Protein AF-A0A3S3RB39-F1 (afdb_monomer)

Mean predicted aligned error: 5.23 Å

Secondary structure (DSSP, 8-state):
----SEEEEEEEBS-SS-TT---SSB-S-SEEEEESSSEE-SSPPPPPBTTTBSEEEEEEESS-EEEEEESS--TTTSS-EEE-BT-EEEEE--TT-EEEEEE-

Radius of gyration: 13.45 Å; Cα contacts (8 Å, |Δi|>4): 278; chains: 1; bounding box: 38×24×33 Å

pLDDT: mean 88.33, std 12.63, range [50.97, 97.81]

Sequence (104 aa):
MALSGLHVACGFAGSIALRSTGFPILGKPSWSQTMPTAATTTQAAPKGDEARGDPIMSVISSVDAFVAVGPSPDATNGPRYFVAANERLEFYVSAGDKLAWVAA

Nearest PDB structures (foldseek):
  7n69-assembly1_L  TM=3.877E-01  e=1.585E+00  Eastern equine encephalitis virus (strain Florida 91-469)
  6imm-assembly1_P-60  TM=3.161E-01  e=1.419E+00  Sindbis virus
  5m21-assembly1_D  TM=4.036E-01  e=3.077E+00  Sphingomonas sp. TTNP3
  6egu-assembly1_B  TM=3.583E-01  e=2.912E+00  Rift Valley fever virus
  3t9q-assembly1_A  TM=3.413E-01  e=2.334E+00  Bacillus subtilis

Solvent-accessible surface area (backbone atoms only — not comparable to full-atom values): 5654 Å² total; per-residue (Å²): 129,94,63,63,35,37,38,39,37,33,26,25,50,16,56,90,47,64,89,89,61,83,43,103,44,78,29,76,59,80,46,70,51,77,36,68,58,72,48,65,52,92,62,54,40,57,69,63,38,94,62,37,44,54,27,29,40,41,34,38,25,57,44,45,24,25,37,6,68,30,78,80,40,36,34,86,85,49,77,61,45,81,41,52,51,74,38,78,50,72,42,82,53,53,60,52,21,24,44,14,35,30,78,105

Structure (mmCIF, N/CA/C/O backbone):
data_AF-A0A3S3RB39-F1
#
_entry.id   AF-A0A3S3RB39-F1
#
loop_
_atom_site.group_PDB
_atom_site.id
_atom_site.type_symbol
_atom_site.label_atom_id
_atom_site.label_alt_id
_atom_site.label_comp_id
_atom_site.label_asym_id
_atom_site.label_entity_id
_atom_site.label_seq_id
_atom_site.pdbx_PDB_ins_code
_atom_site.Cartn_x
_atom_site.Cartn_y
_atom_site.Cartn_z
_atom_site.occupancy
_atom_site.B_iso_or_equiv
_atom_site.auth_seq_id
_atom_site.auth_comp_id
_atom_site.auth_asym_id
_atom_site.auth_atom_id
_atom_site.pdbx_PDB_model_num
ATOM 1 N N . MET A 1 1 ? -2.529 -5.657 19.047 1.00 50.97 1 MET A N 1
ATOM 2 C CA . MET A 1 1 ? -1.557 -4.914 18.211 1.00 50.97 1 MET A CA 1
ATOM 3 C C . MET A 1 1 ? -1.943 -3.441 18.217 1.00 50.97 1 MET A C 1
ATOM 5 O O . MET A 1 1 ? -3.132 -3.170 18.218 1.00 50.97 1 MET A O 1
ATOM 9 N N . ALA A 1 2 ? -0.980 -2.515 18.290 1.00 77.00 2 ALA A N 1
ATOM 10 C CA . ALA A 1 2 ? -1.218 -1.075 18.499 1.00 77.00 2 ALA A CA 1
ATOM 11 C C . ALA A 1 2 ? -1.220 -0.243 17.195 1.00 77.00 2 ALA A C 1
ATOM 13 O O . ALA A 1 2 ? -0.845 0.927 17.207 1.00 77.00 2 ALA A O 1
ATOM 14 N N . LEU A 1 3 ? -1.602 -0.845 16.063 1.00 81.44 3 LEU A N 1
ATOM 15 C CA . LEU A 1 3 ? -1.944 -0.088 14.857 1.00 81.44 3 LEU A CA 1
ATOM 16 C C . LEU A 1 3 ? -3.405 0.355 14.984 1.00 81.44 3 LEU A C 1
ATOM 18 O O . LEU A 1 3 ? -4.260 -0.466 15.305 1.00 81.44 3 LE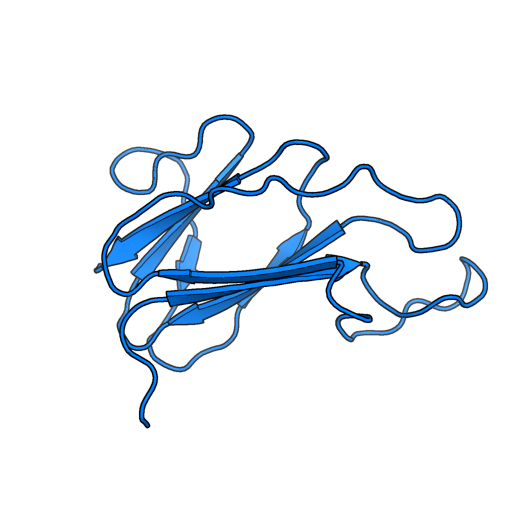U A O 1
ATOM 22 N N . SER A 1 4 ? -3.674 1.634 14.733 1.00 91.06 4 SER A N 1
ATOM 23 C CA . SER A 1 4 ? -5.027 2.176 14.615 1.00 91.06 4 SER A CA 1
ATOM 24 C C . SER A 1 4 ? -5.203 2.739 13.208 1.00 91.06 4 SER A C 1
ATOM 26 O O . SER A 1 4 ? -4.428 3.606 12.797 1.00 91.06 4 SER A O 1
ATOM 28 N N . GLY A 1 5 ? -6.182 2.212 12.474 1.00 93.38 5 GLY A N 1
ATOM 29 C CA . GLY A 1 5 ? -6.464 2.560 11.084 1.00 93.38 5 GLY A CA 1
ATOM 30 C C . GLY A 1 5 ? -5.591 1.792 10.089 1.00 93.38 5 GLY A C 1
ATOM 31 O O . GLY A 1 5 ? -5.326 0.605 10.276 1.00 93.38 5 GLY A O 1
ATOM 32 N N 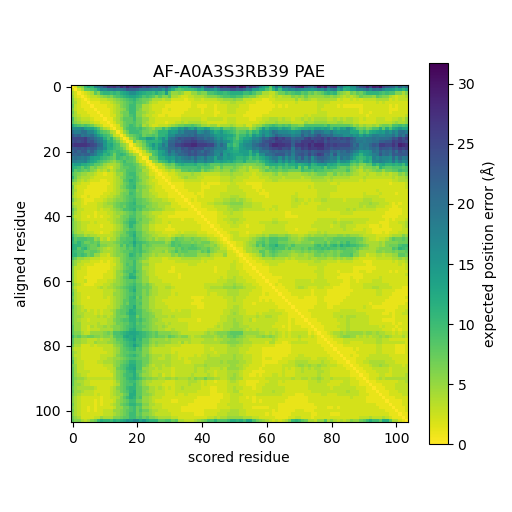. LEU 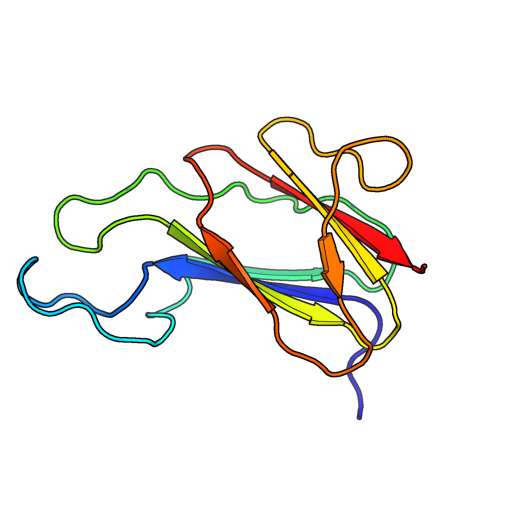A 1 6 ? -5.142 2.469 9.030 1.00 96.38 6 LEU A N 1
ATOM 33 C CA . LEU A 1 6 ? -4.344 1.882 7.953 1.00 96.38 6 LEU A CA 1
ATOM 34 C C . LEU A 1 6 ? -2.950 2.509 7.885 1.00 96.38 6 LEU A C 1
ATOM 36 O O . LEU A 1 6 ? -2.798 3.731 7.894 1.00 96.38 6 LEU A O 1
ATOM 40 N N . HIS A 1 7 ? -1.919 1.673 7.775 1.00 96.56 7 HIS A N 1
ATOM 41 C CA . HIS A 1 7 ? -0.565 2.106 7.453 1.00 96.56 7 HIS A CA 1
ATOM 42 C C . HIS A 1 7 ? -0.208 1.698 6.028 1.00 96.56 7 HIS A C 1
ATOM 44 O O . HIS A 1 7 ? -0.413 0.552 5.632 1.00 96.56 7 HIS A O 1
ATOM 50 N N . VAL A 1 8 ? 0.370 2.634 5.283 1.00 96.56 8 VAL A N 1
ATOM 51 C CA . VAL A 1 8 ? 0.884 2.421 3.932 1.00 96.56 8 VAL A CA 1
ATOM 52 C C . VAL A 1 8 ? 2.350 2.833 3.866 1.00 96.56 8 VAL A C 1
ATOM 54 O O . VAL A 1 8 ? 2.736 3.902 4.343 1.00 96.56 8 VAL A O 1
ATOM 57 N N . ALA A 1 9 ? 3.162 1.997 3.231 1.00 96.06 9 ALA A N 1
ATOM 58 C CA . ALA A 1 9 ? 4.520 2.317 2.823 1.00 96.06 9 ALA A CA 1
ATOM 59 C C . ALA A 1 9 ? 4.609 2.250 1.297 1.00 96.06 9 ALA A C 1
ATOM 61 O O . ALA A 1 9 ? 4.170 1.274 0.692 1.00 96.06 9 ALA A O 1
ATOM 62 N N . CYS A 1 10 ? 5.183 3.278 0.676 1.00 94.62 10 CYS A N 1
ATOM 63 C CA . CYS A 1 10 ? 5.408 3.319 -0.763 1.00 94.62 10 CYS A CA 1
ATOM 64 C C . CYS A 1 10 ? 6.904 3.292 -1.055 1.00 94.62 10 CYS A C 1
ATOM 66 O O . CYS A 1 10 ? 7.691 4.034 -0.458 1.00 94.62 10 CYS A O 1
ATOM 68 N N . GLY A 1 11 ? 7.301 2.437 -1.984 1.00 91.56 11 GLY A N 1
ATOM 69 C CA . GLY A 1 11 ? 8.685 2.259 -2.392 1.00 91.56 11 GLY A CA 1
ATOM 70 C C . GLY A 1 11 ? 8.748 1.560 -3.736 1.00 91.56 11 GLY A C 1
ATOM 71 O O . GLY A 1 11 ? 7.795 1.612 -4.502 1.00 91.56 11 GLY A O 1
ATOM 72 N N . PHE A 1 12 ? 9.869 0.912 -4.009 1.00 87.62 12 PHE A N 1
ATOM 73 C CA . PHE A 1 12 ? 10.082 0.150 -5.234 1.00 87.62 12 PHE A CA 1
ATOM 74 C C . PHE A 1 12 ? 10.181 -1.337 -4.900 1.00 87.62 12 PHE A C 1
ATOM 76 O O . PHE A 1 12 ? 10.592 -1.693 -3.788 1.00 87.62 12 PHE A O 1
ATOM 83 N N . ALA A 1 13 ? 9.795 -2.195 -5.841 1.00 80.12 13 ALA A N 1
ATOM 84 C CA . ALA A 1 13 ? 10.002 -3.630 -5.704 1.00 80.12 13 ALA A CA 1
ATOM 85 C C . ALA A 1 13 ? 11.509 -3.944 -5.766 1.00 80.12 13 ALA A C 1
ATOM 87 O O . ALA A 1 13 ? 12.175 -3.680 -6.764 1.00 80.12 13 ALA A O 1
ATOM 88 N N . GLY A 1 14 ? 12.058 -4.505 -4.690 1.00 70.94 14 GLY A N 1
ATOM 89 C CA . GLY A 1 14 ? 13.478 -4.817 -4.554 1.00 70.94 14 GLY A CA 1
ATOM 90 C C . GLY A 1 14 ? 14.376 -3.644 -4.148 1.00 70.94 14 GLY A C 1
ATOM 91 O O . GLY A 1 14 ? 13.938 -2.647 -3.586 1.00 70.94 14 GLY A O 1
ATOM 92 N N . SER A 1 15 ? 15.685 -3.795 -4.354 1.00 63.94 15 SER A N 1
ATOM 93 C CA . SER A 1 15 ? 16.720 -2.815 -3.976 1.00 63.94 15 SER A CA 1
ATOM 94 C C . SER A 1 15 ? 17.500 -2.358 -5.214 1.00 63.94 15 SER A C 1
ATOM 96 O O . SER A 1 15 ? 17.277 -2.894 -6.295 1.00 63.94 15 SER A O 1
ATOM 98 N N . ILE A 1 16 ? 18.428 -1.397 -5.073 1.00 61.59 16 ILE A N 1
ATOM 99 C CA . ILE A 1 16 ? 19.388 -1.037 -6.135 1.00 61.59 16 ILE A CA 1
ATOM 100 C C . ILE A 1 16 ? 20.237 -2.277 -6.443 1.00 61.59 16 ILE A C 1
ATOM 102 O O . ILE A 1 16 ? 21.251 -2.544 -5.802 1.00 61.59 16 ILE A O 1
ATOM 106 N N . ALA A 1 17 ? 19.784 -3.056 -7.407 1.00 55.34 17 ALA A N 1
ATOM 107 C CA . ALA A 1 17 ? 20.438 -4.220 -7.964 1.00 55.34 17 ALA A CA 1
ATOM 108 C C . ALA A 1 17 ? 20.055 -4.283 -9.447 1.00 55.34 17 ALA A C 1
ATOM 110 O O . ALA A 1 17 ? 19.061 -3.696 -9.868 1.00 55.34 17 ALA A O 1
ATOM 111 N N . LEU A 1 18 ? 20.882 -4.945 -10.255 1.00 55.25 18 LEU A N 1
ATOM 112 C CA . LEU A 1 18 ? 20.696 -5.060 -11.704 1.00 55.25 18 LEU A CA 1
ATOM 113 C C . LEU A 1 18 ? 19.250 -5.466 -12.053 1.00 55.25 18 LEU A C 1
ATOM 115 O O . LEU A 1 18 ? 18.694 -6.361 -11.416 1.00 55.25 18 LEU A O 1
ATOM 119 N N . ARG A 1 19 ? 18.672 -4.847 -13.099 1.00 52.69 19 ARG A N 1
ATOM 120 C CA . ARG A 1 19 ? 17.284 -5.057 -13.583 1.00 52.69 19 ARG A CA 1
ATOM 121 C C . ARG A 1 19 ? 16.868 -6.532 -13.733 1.00 52.69 19 ARG A C 1
ATOM 123 O O . ARG A 1 19 ? 15.681 -6.829 -13.774 1.00 52.69 19 ARG A O 1
ATOM 130 N N . SER A 1 20 ? 17.831 -7.444 -13.862 1.00 52.47 20 SER A N 1
ATOM 131 C CA . SER A 1 20 ? 17.649 -8.886 -14.048 1.00 52.47 20 SER A CA 1
ATOM 132 C C . SER A 1 20 ? 17.455 -9.688 -12.754 1.00 52.47 20 SER A C 1
ATOM 134 O O . SER A 1 20 ? 17.202 -10.888 -12.828 1.00 52.47 20 SER A O 1
ATOM 136 N N . THR A 1 21 ? 17.549 -9.063 -11.579 1.00 54.53 21 THR A N 1
ATOM 137 C CA . THR A 1 21 ? 17.289 -9.710 -10.285 1.00 54.53 21 THR A CA 1
ATOM 138 C C . THR A 1 21 ? 16.118 -9.028 -9.589 1.00 54.53 21 THR A C 1
ATOM 140 O O . THR A 1 21 ? 16.300 -8.067 -8.847 1.00 54.53 21 THR A O 1
ATOM 143 N N . GLY A 1 22 ? 14.900 -9.510 -9.851 1.00 52.88 22 GLY A N 1
ATOM 144 C CA . GLY A 1 22 ? 13.724 -9.129 -9.073 1.00 52.88 22 GLY A CA 1
ATOM 145 C C . GLY A 1 22 ? 13.840 -9.691 -7.658 1.00 52.88 22 GLY A C 1
ATOM 146 O O . GLY A 1 22 ? 14.044 -10.891 -7.484 1.00 52.88 22 GLY A O 1
ATOM 147 N N . PHE A 1 23 ? 13.725 -8.833 -6.648 1.00 60.59 23 PHE A N 1
ATOM 148 C CA . PHE A 1 23 ? 13.636 -9.270 -5.257 1.00 60.59 23 PHE A CA 1
ATOM 149 C C . PHE A 1 23 ? 12.168 -9.225 -4.821 1.00 60.59 23 PHE A C 1
ATOM 151 O O . PHE A 1 23 ? 11.504 -8.220 -5.071 1.00 60.59 23 PHE A O 1
ATOM 158 N N . PRO A 1 24 ? 11.651 -10.267 -4.147 1.00 64.44 24 PRO A N 1
ATOM 159 C CA . PRO A 1 24 ? 10.237 -10.378 -3.782 1.00 64.44 24 PRO A CA 1
ATOM 160 C C . PRO A 1 24 ? 9.875 -9.541 -2.542 1.00 64.44 24 PRO A C 1
ATOM 162 O O . PRO A 1 24 ? 8.980 -9.913 -1.791 1.00 64.44 24 PRO A O 1
ATOM 165 N N . ILE A 1 25 ? 10.616 -8.464 -2.265 1.00 72.88 25 ILE A N 1
ATOM 166 C CA . ILE A 1 25 ? 10.445 -7.647 -1.061 1.00 72.88 25 ILE A CA 1
ATOM 167 C C . ILE A 1 25 ? 10.402 -6.167 -1.413 1.00 72.88 25 ILE A C 1
ATOM 169 O O . ILE A 1 25 ? 11.060 -5.717 -2.352 1.00 72.88 25 ILE A O 1
ATOM 173 N N . LEU A 1 26 ? 9.680 -5.397 -0.607 1.00 78.25 26 LEU A N 1
ATOM 174 C CA . LEU A 1 26 ? 9.724 -3.943 -0.651 1.00 78.25 26 LEU A CA 1
ATOM 175 C C . LEU A 1 26 ? 11.140 -3.438 -0.336 1.00 78.25 26 LEU A C 1
ATOM 177 O O . LEU A 1 26 ? 11.743 -3.813 0.673 1.00 78.25 26 LEU A O 1
ATOM 181 N N . GLY A 1 27 ? 11.657 -2.561 -1.196 1.00 78.81 27 GLY A N 1
ATOM 182 C CA . GLY A 1 27 ? 12.890 -1.824 -0.951 1.00 78.81 27 GLY A CA 1
ATOM 183 C C . GLY A 1 27 ? 12.772 -0.797 0.171 1.00 78.81 27 GLY A C 1
ATOM 184 O O . GLY A 1 27 ? 11.802 -0.740 0.925 1.00 78.81 27 GLY A O 1
ATOM 185 N N . LYS A 1 28 ? 13.758 0.100 0.266 1.00 85.38 28 LYS A N 1
ATOM 186 C CA . LYS A 1 28 ? 13.653 1.241 1.185 1.00 85.38 28 LYS A CA 1
ATOM 187 C C . LYS A 1 28 ? 12.417 2.082 0.813 1.00 85.38 28 LYS A C 1
ATOM 189 O O . LYS A 1 28 ? 12.326 2.505 -0.343 1.00 85.38 28 LYS A O 1
ATOM 194 N N . PRO A 1 29 ? 11.500 2.371 1.758 1.00 89.69 29 PRO A N 1
ATOM 195 C CA . PRO A 1 29 ? 10.333 3.184 1.458 1.00 89.69 29 PRO A CA 1
ATOM 196 C C . PRO A 1 29 ? 10.774 4.594 1.063 1.00 89.69 29 PRO A C 1
ATOM 198 O O . PRO A 1 29 ? 11.593 5.220 1.741 1.00 89.69 29 PRO A O 1
ATOM 201 N N . SER A 1 30 ? 10.217 5.091 -0.040 1.00 91.88 30 SER A N 1
ATOM 202 C CA . SER A 1 30 ? 10.336 6.496 -0.425 1.00 91.88 30 SER A CA 1
ATOM 203 C C . SER A 1 30 ? 9.562 7.374 0.553 1.00 91.88 30 SER A C 1
ATOM 205 O O . SER A 1 30 ? 10.000 8.475 0.876 1.00 91.88 30 SER A O 1
ATOM 207 N N . TRP A 1 31 ? 8.419 6.878 1.026 1.00 95.31 31 TRP A N 1
ATOM 208 C CA . TRP A 1 31 ? 7.625 7.487 2.079 1.00 95.31 31 TRP A CA 1
ATOM 209 C C . TRP A 1 31 ? 6.730 6.441 2.750 1.00 95.31 31 TRP A C 1
ATOM 211 O O . TRP A 1 31 ? 6.517 5.344 2.235 1.00 95.31 31 TRP A O 1
ATOM 221 N N . SER A 1 32 ? 6.196 6.789 3.917 1.00 96.56 32 SER A N 1
ATOM 222 C CA . SER A 1 32 ? 5.131 6.031 4.572 1.00 96.56 32 SER A CA 1
ATOM 223 C C . SER A 1 32 ? 4.149 6.989 5.234 1.00 96.56 32 SER A C 1
ATOM 225 O O . SER A 1 32 ? 4.491 8.140 5.517 1.00 96.56 32 SER A O 1
ATOM 227 N N . GLN A 1 33 ? 2.920 6.532 5.440 1.00 97.06 33 GLN A N 1
ATOM 228 C CA . GLN A 1 33 ? 1.871 7.306 6.084 1.00 97.06 33 GLN A CA 1
ATOM 229 C C . GLN A 1 33 ? 0.963 6.374 6.886 1.00 97.06 33 GLN A C 1
ATOM 231 O O . GLN A 1 33 ? 0.537 5.329 6.399 1.00 97.06 33 GLN A O 1
ATOM 236 N N . THR A 1 34 ? 0.637 6.780 8.111 1.00 96.50 34 THR A N 1
ATOM 237 C CA . THR A 1 34 ? -0.420 6.153 8.912 1.00 96.50 34 THR A CA 1
ATOM 238 C C . THR A 1 34 ? -1.657 7.036 8.867 1.00 96.50 34 THR A C 1
ATOM 240 O O . THR A 1 34 ? -1.567 8.244 9.089 1.00 96.50 34 THR A O 1
ATOM 243 N N . MET A 1 35 ? -2.806 6.438 8.581 1.00 96.62 35 MET A N 1
ATOM 244 C CA . MET A 1 35 ? -4.103 7.096 8.524 1.00 96.62 35 MET A CA 1
ATOM 245 C C . MET A 1 35 ? -5.014 6.460 9.581 1.00 96.62 35 MET A C 1
ATOM 247 O O . MET A 1 35 ? -5.468 5.337 9.377 1.00 96.62 35 MET A O 1
ATOM 251 N N . PRO A 1 36 ? -5.274 7.139 10.713 1.00 94.44 36 PRO A N 1
ATOM 252 C CA . PRO A 1 36 ? -6.090 6.579 11.794 1.00 94.44 36 PRO A CA 1
ATOM 253 C C . PRO A 1 36 ? -7.580 6.495 11.439 1.00 94.44 36 PRO A C 1
ATOM 255 O O . PRO A 1 36 ? -8.311 5.699 12.017 1.00 94.44 36 PRO A O 1
ATOM 258 N N . THR A 1 37 ? -8.032 7.301 10.479 1.00 95.19 37 THR A N 1
ATOM 259 C CA . THR A 1 37 ? -9.403 7.321 9.959 1.00 95.19 37 THR A CA 1
ATOM 260 C C . THR A 1 37 ? -9.387 7.257 8.435 1.00 95.19 37 THR A C 1
ATOM 262 O O . THR A 1 37 ? -8.344 7.503 7.819 1.00 95.19 37 THR A O 1
ATOM 265 N N . ALA A 1 38 ? -10.543 6.949 7.839 1.00 95.56 38 ALA A N 1
ATOM 266 C CA . ALA A 1 38 ? -10.726 6.931 6.390 1.00 95.56 38 ALA A CA 1
ATOM 267 C C . ALA A 1 38 ? -10.213 8.239 5.772 1.00 95.56 38 ALA A C 1
ATOM 269 O O . ALA A 1 38 ? -10.603 9.333 6.187 1.00 95.56 38 ALA A O 1
ATOM 270 N N . ALA A 1 39 ? -9.276 8.113 4.838 1.00 96.06 39 ALA A N 1
ATOM 271 C CA . ALA A 1 39 ? -8.573 9.235 4.238 1.00 96.06 39 ALA A CA 1
ATOM 272 C C . ALA A 1 39 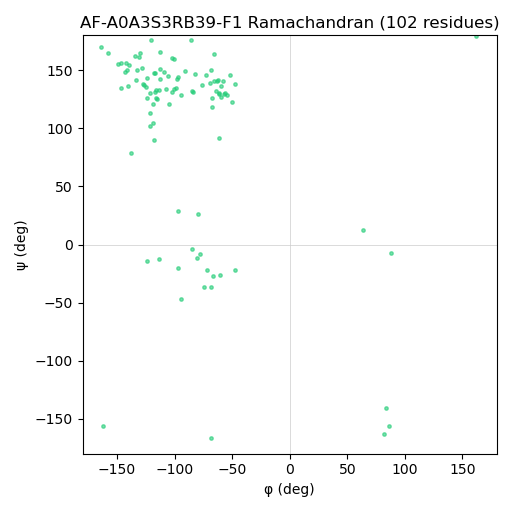? -7.864 8.802 2.951 1.00 96.06 39 ALA A C 1
ATOM 274 O O . ALA A 1 39 ? -7.731 7.610 2.659 1.00 96.06 39 ALA A O 1
ATOM 275 N N . THR A 1 40 ? -7.366 9.797 2.220 1.00 97.50 40 THR A N 1
ATOM 276 C CA . THR A 1 40 ? -6.465 9.617 1.080 1.00 97.50 40 THR A CA 1
ATOM 277 C C . THR A 1 40 ? -5.049 10.020 1.475 1.00 97.50 40 THR A C 1
ATOM 279 O O . THR A 1 40 ? -4.852 10.970 2.240 1.00 97.50 40 THR A O 1
ATOM 282 N N . THR A 1 41 ? -4.046 9.328 0.940 1.00 97.62 41 THR A N 1
ATOM 283 C CA . THR A 1 41 ? -2.642 9.677 1.157 1.00 97.62 41 THR A CA 1
ATOM 284 C C . THR A 1 41 ? -2.348 11.102 0.695 1.00 97.62 41 THR A C 1
ATOM 286 O O . THR A 1 41 ? -2.840 11.582 -0.333 1.00 97.62 41 THR A O 1
ATOM 289 N N . THR A 1 42 ? -1.518 11.808 1.461 1.00 97.31 42 THR A N 1
ATOM 290 C CA . THR A 1 42 ? -1.080 13.162 1.094 1.00 97.31 42 THR A CA 1
ATOM 291 C C . THR A 1 42 ? -0.049 13.099 -0.026 1.00 97.31 42 THR A C 1
ATOM 293 O O . THR A 1 42 ? -0.078 13.920 -0.946 1.00 97.31 42 THR A O 1
ATOM 296 N N . GLN A 1 43 ? 0.807 12.077 0.023 1.00 96.38 43 GLN A N 1
ATOM 297 C CA . GLN A 1 43 ? 1.825 11.788 -0.975 1.00 96.38 43 GLN A CA 1
ATOM 298 C C . GLN A 1 43 ? 1.295 10.853 -2.062 1.00 96.38 43 GLN A C 1
ATOM 300 O O . GLN A 1 43 ? 0.414 10.020 -1.832 1.00 96.38 43 GLN A O 1
ATOM 305 N N . ALA A 1 44 ? 1.846 11.035 -3.257 1.00 96.62 44 ALA A N 1
ATOM 306 C CA . ALA A 1 44 ? 1.609 10.184 -4.409 1.00 96.62 44 ALA A CA 1
ATOM 307 C C . ALA A 1 44 ? 2.791 9.230 -4.624 1.00 96.62 44 ALA A C 1
ATOM 309 O O . ALA A 1 44 ? 3.903 9.466 -4.136 1.00 96.62 44 ALA A O 1
ATOM 310 N N . ALA A 1 45 ? 2.555 8.157 -5.369 1.00 95.00 45 ALA A N 1
ATOM 311 C CA . ALA A 1 45 ? 3.595 7.250 -5.811 1.00 95.00 45 ALA A CA 1
ATOM 312 C C . ALA A 1 45 ? 4.640 7.995 -6.659 1.00 95.00 45 ALA A C 1
ATOM 314 O O . ALA A 1 45 ? 4.274 8.807 -7.523 1.00 95.00 45 ALA A O 1
ATOM 315 N N . PRO A 1 46 ? 5.940 7.739 -6.429 1.00 92.81 46 PRO A N 1
ATOM 316 C CA . PRO A 1 46 ? 6.996 8.330 -7.233 1.00 92.81 46 PRO A CA 1
ATOM 317 C C . PRO A 1 46 ? 6.928 7.819 -8.676 1.00 92.81 46 PRO A C 1
ATOM 319 O O . PRO A 1 46 ? 6.303 6.801 -8.973 1.00 92.81 46 PRO A O 1
ATOM 322 N N . LYS A 1 47 ? 7.609 8.515 -9.589 1.00 90.81 47 LYS A N 1
ATOM 323 C CA . LYS A 1 47 ? 7.835 7.982 -10.933 1.00 90.81 47 LYS A CA 1
ATOM 324 C C . LYS A 1 47 ? 8.666 6.698 -10.843 1.00 90.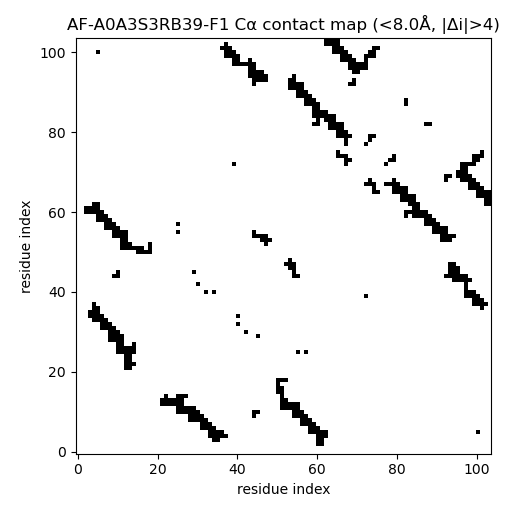81 47 LYS A C 1
ATOM 326 O O . LYS A 1 47 ? 9.588 6.634 -10.030 1.00 90.81 47 LYS A O 1
ATOM 331 N N . GLY A 1 48 ? 8.347 5.716 -11.690 1.00 82.50 48 GLY A N 1
ATOM 332 C CA . GLY A 1 48 ? 9.186 4.535 -11.890 1.00 82.50 48 GLY A CA 1
ATOM 333 C C . GLY A 1 48 ? 10.631 4.931 -12.197 1.00 82.50 48 GLY A C 1
ATOM 334 O O . GLY A 1 48 ? 10.888 5.967 -12.821 1.00 82.50 48 GLY A O 1
ATOM 335 N N . ASP A 1 49 ? 11.567 4.120 -11.724 1.00 80.12 49 ASP A N 1
ATOM 336 C CA . ASP A 1 49 ? 12.995 4.397 -11.807 1.00 80.12 49 ASP A CA 1
ATOM 337 C C . ASP A 1 49 ? 13.687 3.268 -12.566 1.00 80.12 49 ASP A C 1
ATOM 339 O O . ASP A 1 49 ? 13.502 2.088 -12.284 1.00 80.12 49 ASP A O 1
ATOM 343 N N . GLU A 1 50 ? 14.508 3.628 -13.545 1.00 75.50 50 GLU A N 1
ATOM 344 C CA . GLU A 1 50 ? 15.187 2.667 -14.409 1.00 75.50 50 GLU A CA 1
ATOM 345 C C . GLU A 1 50 ? 16.119 1.695 -13.669 1.00 75.50 50 GLU A C 1
ATOM 347 O O . GLU A 1 50 ? 16.380 0.601 -14.172 1.00 75.50 50 GLU A O 1
ATOM 352 N N . ALA A 1 51 ? 16.643 2.084 -12.509 1.00 74.12 51 ALA A N 1
ATOM 353 C CA . ALA A 1 51 ? 17.507 1.264 -11.672 1.00 74.12 51 ALA A CA 1
ATOM 354 C C . ALA A 1 51 ? 16.750 0.550 -10.540 1.00 74.12 51 ALA A C 1
ATOM 356 O O . ALA A 1 51 ? 17.281 -0.416 -9.997 1.00 74.12 51 ALA A O 1
ATOM 357 N N . ARG A 1 52 ? 15.550 1.012 -10.161 1.00 73.19 52 ARG A N 1
ATOM 358 C CA . ARG A 1 52 ? 14.784 0.471 -9.016 1.00 73.19 52 ARG A CA 1
ATOM 359 C C . ARG A 1 52 ? 13.484 -0.237 -9.403 1.00 73.19 52 ARG A C 1
ATOM 361 O O . ARG A 1 52 ? 12.925 -0.926 -8.563 1.00 73.19 52 ARG A O 1
ATOM 368 N N . GLY A 1 53 ? 13.022 -0.100 -10.644 1.00 79.69 53 GLY A N 1
ATOM 369 C CA . GLY A 1 53 ? 11.793 -0.710 -11.148 1.00 79.69 53 GLY A CA 1
ATOM 370 C C . GLY A 1 53 ? 10.536 0.124 -10.892 1.00 79.69 53 GLY A C 1
ATOM 371 O O . GLY A 1 53 ? 10.590 1.351 -10.744 1.00 79.69 53 GLY A O 1
ATOM 372 N N . ASP A 1 54 ? 9.396 -0.566 -10.865 1.00 85.00 54 ASP A N 1
ATOM 373 C CA . ASP A 1 54 ? 8.082 0.040 -10.665 1.00 85.00 54 ASP A CA 1
ATOM 374 C C . ASP A 1 54 ? 7.784 0.286 -9.179 1.00 85.00 54 ASP A C 1
ATOM 376 O O . ASP A 1 54 ? 8.230 -0.477 -8.306 1.00 85.00 54 ASP A O 1
ATOM 380 N N . PRO A 1 55 ? 7.037 1.357 -8.861 1.00 90.25 55 PRO A N 1
ATOM 381 C CA . PRO A 1 55 ? 6.648 1.629 -7.497 1.00 90.25 55 PRO A CA 1
ATOM 382 C C . PRO A 1 55 ? 5.567 0.649 -7.032 1.00 90.25 55 PRO A C 1
ATOM 384 O O . PRO A 1 55 ? 4.680 0.236 -7.782 1.00 90.25 55 PRO A O 1
ATOM 387 N N . ILE A 1 56 ? 5.629 0.315 -5.749 1.00 92.06 56 ILE A N 1
ATOM 388 C CA . ILE A 1 56 ? 4.649 -0.511 -5.055 1.00 92.06 56 ILE A CA 1
ATOM 389 C C . ILE A 1 56 ? 4.169 0.196 -3.789 1.00 92.06 56 ILE A C 1
ATOM 391 O O . ILE A 1 56 ? 4.893 0.992 -3.177 1.00 92.06 56 ILE A O 1
ATOM 395 N N . MET A 1 57 ? 2.940 -0.106 -3.383 1.00 94.56 57 MET A N 1
ATOM 396 C CA . MET A 1 57 ? 2.400 0.271 -2.080 1.00 94.56 57 MET A CA 1
ATOM 397 C C . MET A 1 57 ? 2.121 -0.985 -1.268 1.00 94.56 57 MET A C 1
ATOM 399 O O . MET A 1 57 ? 1.394 -1.866 -1.718 1.00 94.56 57 MET A O 1
ATOM 403 N N . SER A 1 58 ? 2.693 -1.040 -0.068 1.00 94.81 58 SER A N 1
ATOM 404 C CA . SER A 1 58 ? 2.474 -2.093 0.918 1.00 94.81 58 SER A CA 1
ATOM 405 C C . SER A 1 58 ? 1.581 -1.543 2.019 1.00 94.81 58 SER A C 1
ATOM 407 O O . SER A 1 58 ? 1.920 -0.540 2.655 1.00 94.81 58 SER A O 1
ATOM 409 N N . VAL A 1 59 ? 0.430 -2.172 2.228 1.00 95.56 59 VAL A N 1
ATOM 410 C CA . VAL A 1 59 ? -0.571 -1.742 3.205 1.00 95.56 59 VAL A CA 1
ATOM 411 C C . VAL A 1 59 ? -0.772 -2.780 4.286 1.00 95.56 59 VAL A C 1
ATOM 413 O O . VAL A 1 59 ? -0.667 -3.976 4.042 1.00 95.56 59 VAL A O 1
ATOM 416 N N . ILE A 1 60 ? -1.083 -2.308 5.485 1.00 95.75 60 ILE A N 1
ATOM 417 C CA . ILE A 1 60 ? -1.607 -3.120 6.579 1.00 95.75 60 ILE A CA 1
ATOM 418 C C . ILE A 1 60 ? -2.681 -2.311 7.299 1.00 95.75 60 ILE A C 1
ATOM 420 O O . ILE A 1 60 ? -2.502 -1.117 7.550 1.00 95.75 60 ILE A O 1
ATOM 424 N N . SER A 1 61 ? -3.796 -2.953 7.623 1.00 95.38 61 SER A N 1
ATOM 425 C CA . SER A 1 61 ? -4.928 -2.320 8.300 1.00 95.38 61 SER A CA 1
ATOM 426 C C . SER A 1 61 ? -5.180 -2.970 9.655 1.00 95.38 61 SER A C 1
ATOM 428 O O . SER A 1 61 ? -4.961 -4.166 9.818 1.00 95.38 61 SER A O 1
ATOM 430 N N . SER A 1 62 ? -5.645 -2.204 10.642 1.00 95.38 62 SER A N 1
ATOM 431 C CA . SER A 1 62 ? -6.098 -2.746 11.931 1.00 95.38 62 SER A CA 1
ATOM 432 C C . SER A 1 62 ? -7.524 -3.304 11.882 1.00 95.38 62 SER A C 1
ATOM 434 O O . SER A 1 62 ? -7.960 -3.943 12.836 1.00 95.38 62 SER A O 1
ATOM 436 N N . VAL A 1 63 ? -8.255 -3.026 10.801 1.00 94.81 63 VAL A N 1
ATOM 437 C CA . VAL A 1 63 ? -9.643 -3.439 10.547 1.00 94.81 63 VAL A CA 1
ATOM 438 C C . VAL A 1 63 ? -9.772 -3.974 9.126 1.00 94.81 63 VAL A C 1
ATOM 440 O O . VAL A 1 63 ? -8.925 -3.673 8.284 1.00 94.81 63 VAL A O 1
ATOM 443 N N . ASP A 1 64 ? -10.838 -4.712 8.841 1.00 96.69 64 ASP A N 1
ATOM 444 C CA . ASP A 1 64 ? -11.188 -5.018 7.458 1.00 96.69 64 ASP A CA 1
ATOM 445 C C . ASP A 1 64 ? -11.466 -3.704 6.723 1.00 96.69 64 ASP A C 1
ATOM 447 O O . ASP A 1 64 ? -12.161 -2.820 7.232 1.00 96.69 64 ASP A O 1
ATOM 451 N N . ALA A 1 65 ? -10.852 -3.533 5.559 1.00 96.81 65 ALA A N 1
ATOM 452 C CA . ALA A 1 65 ? -10.862 -2.268 4.847 1.00 96.81 65 ALA A CA 1
ATOM 453 C C . ALA A 1 65 ? -10.993 -2.469 3.343 1.00 96.81 65 ALA A C 1
ATOM 455 O O . ALA A 1 65 ? -10.493 -3.437 2.768 1.00 96.81 65 ALA A O 1
ATOM 456 N N . PHE A 1 66 ? -11.603 -1.483 2.695 1.00 97.50 66 PHE A N 1
ATOM 457 C CA . PHE A 1 66 ? -11.480 -1.306 1.262 1.00 97.50 66 PHE A CA 1
ATOM 458 C C . PHE A 1 66 ? -10.436 -0.244 0.948 1.00 97.50 66 PHE A C 1
ATOM 460 O O . PHE A 1 66 ? -10.417 0.833 1.545 1.00 97.50 66 PHE A O 1
ATOM 467 N N . VAL A 1 67 ? -9.582 -0.552 -0.022 1.00 97.12 67 VAL A N 1
ATOM 468 C CA . VAL A 1 67 ? -8.485 0.299 -0.472 1.00 97.12 67 VAL A CA 1
ATOM 469 C C . VAL A 1 67 ? -8.615 0.541 -1.966 1.00 97.12 67 VAL A C 1
ATOM 471 O O . VAL A 1 67 ? -8.676 -0.403 -2.748 1.00 97.12 67 VAL A O 1
ATOM 474 N N . ALA A 1 68 ? -8.617 1.803 -2.377 1.00 97.31 68 ALA A N 1
ATOM 475 C CA . ALA A 1 68 ? -8.578 2.195 -3.779 1.00 97.31 68 ALA A CA 1
ATOM 476 C C . ALA A 1 68 ? -7.251 2.882 -4.093 1.00 97.31 68 ALA A C 1
ATOM 478 O O . ALA A 1 68 ? -6.734 3.657 -3.285 1.00 97.31 68 ALA A O 1
ATOM 479 N N . VAL A 1 69 ? -6.721 2.619 -5.285 1.00 96.69 69 VAL A N 1
ATOM 480 C CA . VAL A 1 69 ? -5.478 3.213 -5.781 1.00 96.69 69 VAL A CA 1
ATOM 481 C C . VAL A 1 69 ? -5.729 3.842 -7.146 1.00 96.69 69 VAL A C 1
ATOM 483 O O . VAL A 1 69 ? -6.429 3.268 -7.977 1.00 96.69 69 VAL A O 1
ATOM 486 N N . GLY A 1 70 ? -5.176 5.030 -7.362 1.00 96.06 70 GLY A N 1
ATOM 487 C CA . GLY A 1 70 ? -5.252 5.752 -8.630 1.00 96.06 70 GLY A CA 1
ATOM 488 C C . GLY A 1 70 ? -4.933 7.237 -8.456 1.00 96.06 70 GLY A C 1
ATOM 489 O O . GLY A 1 70 ? -4.719 7.685 -7.329 1.00 96.06 70 GLY A O 1
ATOM 490 N N . PRO A 1 71 ? -4.946 8.048 -9.524 1.00 94.12 71 PRO A N 1
ATOM 491 C CA . PRO A 1 71 ? -4.679 9.487 -9.426 1.00 94.12 71 PRO A CA 1
ATOM 492 C C . PRO A 1 71 ? -5.769 10.237 -8.637 1.00 94.12 71 PRO A C 1
ATOM 494 O O . PRO A 1 71 ? -5.504 11.263 -8.010 1.00 94.12 71 PRO A O 1
ATOM 497 N N . SER A 1 72 ? -6.996 9.706 -8.638 1.00 95.12 72 SER A N 1
ATOM 498 C CA . SER A 1 72 ? -8.127 10.163 -7.826 1.00 95.12 72 SER A CA 1
ATOM 499 C C . SER A 1 72 ? -8.868 8.936 -7.270 1.00 95.12 72 SER A C 1
ATOM 501 O O . SER A 1 72 ? -9.845 8.483 -7.864 1.00 95.12 72 SER A O 1
ATOM 503 N N . PRO A 1 73 ? -8.347 8.309 -6.200 1.00 96.62 73 PRO A N 1
ATOM 504 C CA . PRO A 1 73 ? -8.873 7.042 -5.701 1.00 96.62 73 PRO A CA 1
ATOM 505 C C . PRO A 1 73 ? -10.182 7.249 -4.923 1.00 96.62 73 PRO A C 1
ATOM 507 O O . PRO A 1 73 ? -10.272 8.151 -4.090 1.00 96.62 73 PRO A O 1
ATOM 510 N N . ASP A 1 74 ? -11.168 6.374 -5.147 1.00 95.94 74 ASP A N 1
ATOM 511 C CA . ASP A 1 74 ? -12.440 6.338 -4.410 1.00 95.94 74 ASP A CA 1
ATOM 512 C C . ASP A 1 74 ? -12.633 4.968 -3.744 1.00 95.94 74 ASP A C 1
ATOM 514 O O . ASP A 1 74 ? -13.012 3.990 -4.390 1.00 95.94 74 ASP A O 1
ATOM 518 N N . ALA A 1 75 ? -12.386 4.909 -2.434 1.00 95.12 75 ALA A N 1
ATOM 519 C CA . ALA A 1 75 ? -12.546 3.691 -1.638 1.00 95.12 75 ALA A CA 1
ATOM 520 C C . ALA A 1 75 ? -14.013 3.366 -1.282 1.00 95.12 75 ALA A C 1
ATOM 522 O O . ALA A 1 75 ? -14.283 2.277 -0.782 1.00 95.12 75 ALA A O 1
ATOM 523 N N . THR A 1 76 ? -14.960 4.271 -1.558 1.00 95.31 76 THR A N 1
ATOM 524 C CA . THR A 1 76 ? -16.387 4.121 -1.229 1.00 95.31 76 THR A CA 1
ATOM 525 C C . THR A 1 76 ? -17.182 3.541 -2.396 1.00 95.31 76 THR A C 1
ATOM 527 O O . THR A 1 76 ? -17.951 2.597 -2.206 1.00 95.31 76 THR A O 1
ATOM 530 N N . ASN A 1 77 ? -16.990 4.067 -3.612 1.00 93.56 77 ASN A N 1
ATOM 531 C CA . ASN A 1 77 ? -17.793 3.685 -4.786 1.00 93.56 77 ASN A CA 1
ATOM 532 C C . ASN A 1 77 ? -16.964 3.171 -5.971 1.00 93.56 77 ASN A C 1
ATOM 534 O O . ASN A 1 77 ? -17.529 2.592 -6.898 1.00 93.56 77 ASN A O 1
ATOM 538 N N . GLY A 1 78 ? -15.644 3.371 -5.960 1.00 91.31 78 GLY A N 1
ATOM 539 C CA . GLY A 1 78 ? -14.761 2.985 -7.058 1.00 91.31 78 GLY A CA 1
ATOM 540 C C . GLY A 1 78 ? -14.276 1.528 -7.003 1.00 91.31 78 GLY A C 1
ATOM 541 O O . GLY A 1 78 ? -14.547 0.805 -6.035 1.00 91.31 78 GLY A O 1
ATOM 542 N N . PRO A 1 79 ? -13.520 1.093 -8.034 1.00 93.25 79 PRO A N 1
ATOM 543 C CA . PRO A 1 79 ? -12.765 -0.156 -8.006 1.00 93.25 79 PRO A CA 1
ATOM 544 C C . PRO A 1 79 ? -11.788 -0.168 -6.829 1.00 93.25 79 PRO A C 1
ATOM 546 O O . PRO A 1 79 ? -11.022 0.777 -6.630 1.00 93.25 79 PRO A O 1
ATOM 549 N N . ARG A 1 80 ? -11.821 -1.245 -6.046 1.00 94.75 80 ARG A N 1
ATOM 550 C CA . ARG A 1 80 ? -11.111 -1.331 -4.771 1.00 94.75 80 ARG A CA 1
ATOM 551 C C . ARG A 1 80 ? -10.677 -2.752 -4.458 1.00 94.75 80 ARG A C 1
ATOM 553 O O . ARG A 1 80 ? -11.291 -3.719 -4.902 1.00 94.75 80 ARG A O 1
ATOM 560 N N . TYR A 1 81 ? -9.642 -2.843 -3.646 1.00 95.38 81 TYR A N 1
ATOM 561 C CA . TYR A 1 81 ? -9.128 -4.068 -3.067 1.00 95.38 81 TYR A CA 1
ATOM 562 C C . TYR A 1 81 ? -9.677 -4.229 -1.657 1.00 95.38 81 TYR A C 1
ATOM 564 O O . TYR A 1 81 ? -9.806 -3.251 -0.919 1.00 95.38 81 TYR A O 1
ATOM 572 N N . PHE A 1 82 ? -9.986 -5.463 -1.284 1.00 96.25 82 PHE A N 1
ATOM 573 C CA . PHE A 1 82 ? -10.256 -5.810 0.103 1.00 96.25 82 PHE A CA 1
ATOM 574 C C . PHE A 1 82 ? -8.932 -6.103 0.814 1.00 96.25 82 PHE A C 1
ATOM 576 O O . PHE A 1 82 ? -8.100 -6.843 0.290 1.00 96.25 82 PHE A O 1
ATOM 583 N N . VAL A 1 83 ? -8.743 -5.517 1.992 1.00 95.94 83 VAL A N 1
ATOM 584 C CA . VAL A 1 83 ? -7.598 -5.748 2.874 1.00 95.94 83 VAL A CA 1
ATOM 585 C C . VAL A 1 83 ? -8.146 -6.248 4.200 1.00 95.94 83 VAL A C 1
ATOM 587 O O . VAL A 1 83 ? -8.822 -5.499 4.907 1.00 95.94 83 VAL A O 1
ATOM 590 N N . ALA A 1 84 ? -7.861 -7.504 4.533 1.00 96.56 84 ALA A N 1
ATOM 591 C CA . ALA A 1 84 ? -8.263 -8.073 5.810 1.00 96.56 84 ALA A CA 1
ATOM 592 C C . ALA A 1 84 ? -7.487 -7.433 6.971 1.00 96.56 84 ALA A C 1
ATOM 594 O O . ALA A 1 84 ? -6.329 -7.014 6.834 1.00 96.56 84 ALA A O 1
ATOM 595 N N . ALA A 1 85 ? -8.117 -7.381 8.141 1.00 94.88 85 ALA A N 1
ATOM 596 C CA . ALA A 1 85 ? -7.489 -6.883 9.350 1.00 94.88 85 ALA A CA 1
ATOM 597 C C . ALA A 1 85 ? -6.198 -7.657 9.665 1.00 94.88 85 ALA A C 1
ATOM 599 O O . ALA A 1 85 ? -6.180 -8.883 9.764 1.00 94.88 85 ALA A O 1
ATOM 600 N N . ASN A 1 86 ? -5.125 -6.915 9.928 1.00 92.62 86 ASN A N 1
ATOM 601 C CA . ASN A 1 86 ? -3.784 -7.402 10.257 1.00 92.62 86 ASN A CA 1
ATOM 602 C C . ASN A 1 86 ? -3.088 -8.204 9.149 1.00 92.62 86 ASN A C 1
ATOM 604 O O . ASN A 1 86 ? -2.040 -8.802 9.404 1.00 92.62 86 ASN A O 1
ATOM 608 N N . GLU A 1 87 ? -3.618 -8.177 7.929 1.00 92.62 87 GLU A N 1
ATOM 609 C CA . GLU A 1 87 ? -2.960 -8.744 6.762 1.00 92.62 87 GLU A CA 1
ATOM 610 C C . GLU A 1 87 ? -2.213 -7.656 5.990 1.00 92.62 87 GLU A C 1
ATOM 612 O O . GLU A 1 87 ? -2.638 -6.498 5.918 1.00 92.62 87 GLU A O 1
ATOM 617 N N . ARG A 1 88 ? -1.058 -8.030 5.434 1.00 91.75 88 AR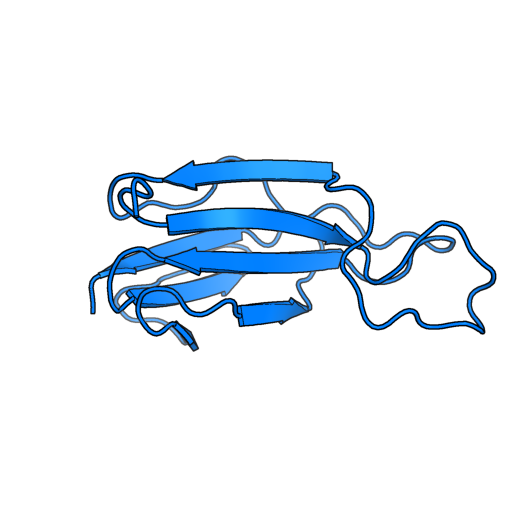G A N 1
ATOM 618 C CA . ARG A 1 88 ? -0.303 -7.164 4.537 1.00 91.75 88 ARG A CA 1
ATOM 619 C C . ARG A 1 88 ? -0.680 -7.477 3.101 1.00 91.75 88 ARG A C 1
ATOM 621 O O . ARG A 1 88 ? -0.572 -8.625 2.685 1.00 91.75 88 ARG A O 1
ATOM 628 N N . LEU A 1 89 ? -1.036 -6.443 2.349 1.00 93.12 89 LEU A N 1
ATOM 629 C CA . LEU A 1 89 ? -1.290 -6.546 0.919 1.00 93.12 89 LEU A CA 1
ATOM 630 C C . LEU A 1 89 ? -0.403 -5.563 0.160 1.00 93.12 89 LEU A C 1
ATOM 632 O O . LEU A 1 89 ? -0.119 -4.467 0.643 1.00 93.12 89 LEU A O 1
ATOM 636 N N . GLU A 1 90 ? 0.062 -5.972 -1.014 1.00 91.62 90 GLU A N 1
ATOM 637 C CA . GLU A 1 90 ? 0.974 -5.182 -1.835 1.00 91.62 90 GLU A CA 1
ATOM 638 C C . GLU A 1 90 ? 0.426 -5.053 -3.249 1.00 91.62 90 GLU A C 1
ATOM 640 O O . GLU A 1 90 ? -0.090 -6.014 -3.821 1.00 91.62 90 GLU A O 1
ATOM 645 N N . PHE A 1 91 ? 0.547 -3.855 -3.812 1.00 89.00 91 PHE A N 1
ATOM 646 C CA . PHE A 1 91 ? 0.061 -3.554 -5.153 1.00 89.00 91 PHE A CA 1
ATOM 647 C C . PHE A 1 91 ? 1.121 -2.789 -5.930 1.00 89.00 91 PHE A C 1
ATOM 649 O O . PHE A 1 91 ? 1.763 -1.887 -5.383 1.00 89.00 91 PHE A O 1
ATOM 656 N N . TYR A 1 92 ? 1.250 -3.104 -7.217 1.00 90.00 92 TYR A N 1
ATOM 657 C CA . TYR A 1 92 ? 1.917 -2.219 -8.165 1.00 90.00 92 TYR A CA 1
ATOM 658 C C . TYR A 1 92 ? 1.072 -0.971 -8.387 1.00 90.00 92 TYR A C 1
ATOM 660 O O . TYR A 1 92 ? -0.153 -1.052 -8.492 1.00 90.00 92 TYR A O 1
ATOM 668 N N . VAL A 1 93 ? 1.736 0.177 -8.451 1.00 92.88 93 VAL A N 1
ATOM 669 C CA . VAL A 1 93 ? 1.094 1.479 -8.639 1.00 92.88 93 VAL A CA 1
ATOM 670 C C . VAL A 1 93 ? 1.789 2.245 -9.759 1.00 92.88 93 VAL A C 1
ATOM 672 O O . VAL A 1 93 ? 2.914 1.930 -10.138 1.00 92.88 93 VAL A O 1
ATOM 675 N N . SER A 1 94 ? 1.121 3.249 -10.312 1.00 92.75 94 SER A N 1
ATOM 676 C CA . SER A 1 94 ? 1.692 4.144 -11.318 1.00 92.75 94 SER A CA 1
ATOM 677 C C . SER A 1 94 ? 2.125 5.469 -10.701 1.00 92.75 94 SER A C 1
ATOM 679 O O . SER A 1 94 ? 1.671 5.873 -9.633 1.00 92.75 94 SER A O 1
ATOM 681 N N . ALA A 1 95 ? 3.013 6.178 -11.396 1.00 93.94 95 ALA A N 1
ATOM 682 C CA . ALA A 1 95 ? 3.456 7.506 -10.989 1.00 93.94 95 ALA A CA 1
ATOM 683 C C . ALA A 1 95 ? 2.260 8.454 -10.788 1.00 93.94 95 ALA A C 1
ATOM 685 O O . ALA A 1 95 ? 1.436 8.607 -11.687 1.00 93.94 95 ALA A O 1
ATOM 686 N N . GLY A 1 96 ? 2.197 9.131 -9.640 1.00 95.38 96 GLY A N 1
ATOM 687 C CA . GLY A 1 96 ? 1.095 10.044 -9.321 1.00 95.38 96 GLY A CA 1
ATOM 688 C C . GLY A 1 96 ? -0.116 9.384 -8.653 1.00 95.38 96 GLY A C 1
ATOM 689 O O . GLY A 1 96 ? -0.979 10.112 -8.160 1.00 95.38 96 GLY A O 1
ATOM 690 N N . ASP A 1 97 ? -0.158 8.053 -8.554 1.00 96.69 97 ASP A N 1
ATOM 691 C CA . ASP A 1 97 ? -1.234 7.364 -7.847 1.00 96.69 97 ASP A CA 1
ATOM 692 C C . ASP A 1 97 ? -1.206 7.672 -6.352 1.00 96.69 97 ASP A C 1
ATOM 694 O O . ASP A 1 97 ? -0.159 7.723 -5.703 1.00 96.69 97 ASP A O 1
ATOM 698 N N . LYS A 1 98 ? -2.394 7.846 -5.790 1.00 97.19 98 LYS A N 1
ATOM 699 C CA . LYS A 1 98 ? -2.647 7.954 -4.360 1.00 97.19 98 LYS A CA 1
ATOM 700 C C . LYS A 1 98 ? -3.440 6.749 -3.895 1.00 97.19 98 LYS A C 1
ATOM 702 O O . LYS A 1 98 ? -4.032 6.029 -4.698 1.00 97.19 98 LYS A O 1
ATOM 707 N N . LEU A 1 99 ? -3.484 6.576 -2.583 1.00 97.62 99 LEU A N 1
ATOM 708 C CA . LEU A 1 99 ? -4.254 5.526 -1.942 1.00 97.62 99 LEU A CA 1
ATOM 709 C C . LEU A 1 99 ? -5.341 6.143 -1.071 1.00 97.62 99 LEU A C 1
ATOM 711 O O . LEU A 1 99 ? -5.038 6.974 -0.219 1.00 97.62 99 LEU A O 1
ATOM 715 N N . ALA A 1 100 ? -6.589 5.736 -1.277 1.00 97.81 100 ALA A N 1
ATOM 716 C CA . ALA A 1 100 ? -7.695 6.014 -0.367 1.00 97.81 100 ALA A CA 1
ATOM 717 C C . ALA A 1 100 ? -8.112 4.731 0.342 1.00 97.81 100 ALA A C 1
ATOM 719 O O . ALA A 1 100 ? -8.042 3.648 -0.242 1.00 97.81 100 ALA A O 1
ATOM 720 N N . TRP A 1 101 ? -8.581 4.853 1.580 1.00 97.38 101 TRP A N 1
ATOM 721 C CA . TRP A 1 101 ? -9.135 3.720 2.311 1.00 97.38 101 TRP A CA 1
ATOM 722 C C . TRP A 1 101 ? -10.378 4.093 3.112 1.00 97.38 101 TRP A C 1
ATOM 724 O O . TRP A 1 101 ? -10.554 5.243 3.522 1.00 97.38 101 TRP A O 1
ATOM 734 N N . VAL A 1 102 ? -11.211 3.087 3.360 1.00 97.44 102 VAL A N 1
ATOM 735 C CA . VAL A 1 102 ? -12.361 3.137 4.264 1.00 97.44 102 VAL A CA 1
ATOM 736 C C . VAL A 1 102 ? -12.481 1.791 4.980 1.00 97.44 102 VAL A C 1
ATOM 738 O O . VAL A 1 102 ? -12.104 0.761 4.420 1.00 97.44 102 VAL A O 1
ATOM 741 N N . ALA A 1 103 ? -12.968 1.788 6.221 1.00 95.62 103 ALA A N 1
ATOM 742 C CA . ALA A 1 103 ? -13.329 0.542 6.895 1.00 95.62 103 ALA A CA 1
ATOM 743 C C . ALA A 1 103 ? -14.479 -0.147 6.133 1.00 95.62 103 ALA A C 1
ATOM 745 O O . ALA A 1 103 ? -15.355 0.546 5.608 1.00 95.62 103 ALA A O 1
ATOM 746 N N . ALA A 1 104 ? -14.426 -1.476 6.031 1.00 87.94 104 ALA A N 1
ATOM 747 C CA . ALA A 1 104 ? -15.419 -2.290 5.327 1.00 87.94 104 ALA A CA 1
ATOM 748 C C . ALA A 1 104 ? -16.719 -2.464 6.126 1.00 87.94 104 ALA A C 1
ATOM 750 O O . ALA A 1 104 ? -16.661 -2.452 7.378 1.00 87.94 104 ALA A O 1
#

Foldseek 3Di:
DPAAFKKKFKAFQDEQDPPPDGDNDGYDTPDMDRDNAWDKDPDWHAAADPRRGFMKMKMAGQAWKWKFKDLDTDSPPDDTDTHHHGDIDMDTHHHNMMMTMHHD

=== Feature glossary ===
Feature key, reading from the visual/contextual features back to the raw sequence:

Rendered structure images. Six rendered views show the 3D structure from the faces of a cube — i.e. along ±x, ±y, ±z. Rendering representation is drawn randomly per protein from cartoon (secondary-structure ribbons), sticks (backbone bonds), or molecular surface; coloring is either N→C rainbow (blue at the N-terminus through red at the C-terminus) or one color per cha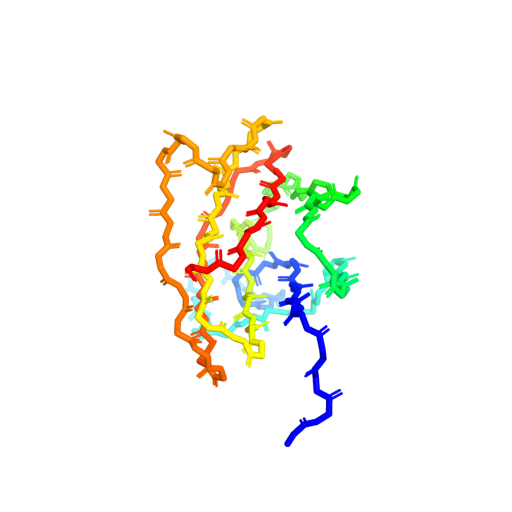in.

Contact-map, Ramachandran, and PAE plots. The contact map is a binary N×N matrix image: pixel (i, j) is dark where Cα_i and Cα_j are within 8 Å and |i−j|>4. Because the |i−j|>4 filter removes local helical contacts, off-diagonal stripes parallel to the main diagonal indicate parallel β-sheets; stripes perpendicular to it indicate antiparallel β-sheets. The Ramachandran plot scatters every residue's (φ, ψ) pair against the sterically allowed regions. The PAE heatmap renders the predicted-aligned-error matri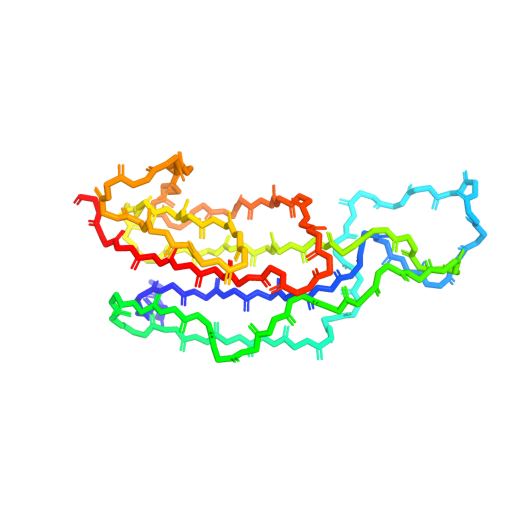x.

InterPro / GO / CATH / organism. Database cross-references. InterPro integrates a dozen domain/family signature databases into unified entries with residue-range hits. GO terms attach function/process/location labels with evidence codes. CATH codes position the fold in a four-level structural taxonomy. Organism is the NCBI-taxonomy species name.

Nearest PDB structures. The Foldseek neighbor list gives the closest experimentally determined structures in the PDB, ranked by structural alignment. TM-score near 1 means near-identical fold; near 0.3 means only rough topology match. This is how one finds what a novel AlphaFold prediction most resembles in the solved-structure universe.

Predicted aligned error. PAE(i, j) answers: if I align the predicted and true structures on residue i, how far off (in Å) do I expect residue j to be? A block-diagonal PAE matrix with low values on the blocks and high values off-diagonal is the signature of a multi-domain protein with confidently predicted domains but uncertain inter-domain orientation.

Solvent-accessible surface area. Accessible surface area quantifies burial. A residue with SASA near zero is packed into the hydrophobic core; one with SASA >100 Å² sits on the surface. Computed here via the Shrake–Rupley numerical algorithm with a 1.4 Å probe.

B-factor. B-factor (Debye–Waller factor) reflects atomic displacement in the crystal lattice. It is an experimental observable (units Å²), not a prediction; low values mean the atom is pinned down, high values mean it moves or is heterogeneous across the crystal.

pLDDT. For AlphaFold models, the B-factor field carries pLDDT — the model's own estimate of local accuracy on a 0–100 scale. Regions with pLDDT<50 should be treated as essentially unmodeled; they often correspond to intrinsically disordered segments.

Backbone torsions (φ/ψ). φ (phi) and ψ (psi) are the two rotatable backbone dihedrals per residue: φ is the C(i-1)–N–Cα–C torsion, ψ is the N–Cα–C–N(i+1) torsion, both in degrees on (−180°, 180°]. α-helical residues cluster near (−60°, −45°); β-strand residues near (−120°, +130°). A Ramachandran plot is simply a scatter of (φ, ψ) for every residue.

Radius of gyration, Cα contacts, bounding box. Radius of gyration (Rg) is the root-mean-square distance of Cα atoms from their centroid — a single number for overall size and compactness. A globular domain of N residues has Rg ≈ 2.2·N^0.38 Å; an extended or disordered chain has a much larger Rg. The Cα contact count is the number of residue pairs whose Cα atoms are within 8 Å and are more than four positions apart in sequence — a standard proxy for tertiary packing density. The bounding box is the smallest axis-aligned box enclosing all Cα atoms.

Secondary structure (3-state, P-SEA). Three-state secondary structure (P-SEA) collapses the eight DSSP classes into helix (a), strand (b), an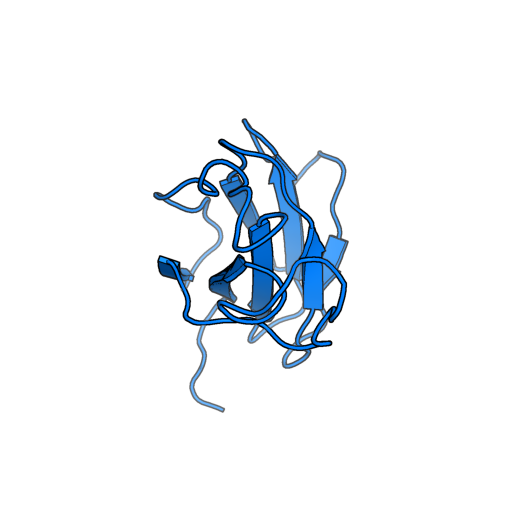d coil (c). P-SEA assigns these from Cα geometry alone — distances and angles — without requiring backbone oxygens, so it works on any Cα trace.

Secondary structure (8-state, DSSP). DSSP 8-state secondary structure assigns each residue one of H (α-helix), G (3₁₀-helix), I (π-helix), E (extended β-strand), B (isolated β-bridge), T (hydrogen-bonded turn), S (bend), or '-' (coil). The assignment is computed from backbone hydrogen-bond geometry via the Kabsch–Sander algorithm.

Foldseek 3Di. A 3Di character summarizes, for each residue, the relative orientation of the Cα frame of its nearest spatial neighbor. Because it encodes fold topology rather than chemistry, 3Di alignments detect remote structural similarity that sequence alignment misses.

mmCIF coordinates. The mmCIF block holds the 3D Cartesian coordinates of each backbone atom (N, Cα, C, O) in ångströms. mmCIF is the PDB's canonical archive format — a tagged-loop text representation of the atomic model.

Sequence. Sequence gives the chain of amino acids in standard one-letter code (A=alanine, C=cysteine, …, Y=tyrosine), read N→C. It is the only feature that is directly encoded by the gene; all structural features are derived from the folded form of this sequence.